Protein AF-A0A529XS00-F1 (afdb_monomer)

Structure (mmCIF, N/CA/C/O backbone):
data_AF-A0A529XS00-F1
#
_entry.id   AF-A0A529XS00-F1
#
loop_
_atom_site.group_PDB
_atom_site.id
_atom_site.type_symbol
_atom_site.label_atom_id
_atom_site.label_alt_id
_atom_site.label_comp_id
_atom_site.label_asym_id
_atom_site.label_entity_id
_atom_site.label_seq_id
_atom_site.pdbx_PDB_ins_code
_atom_site.Cartn_x
_atom_site.Cartn_y
_atom_site.Cartn_z
_atom_site.occupancy
_atom_site.B_iso_or_equiv
_atom_site.auth_seq_id
_atom_site.auth_comp_id
_atom_site.auth_asym_id
_atom_site.auth_atom_id
_atom_site.pdbx_PDB_model_num
ATOM 1 N N . MET A 1 1 ? 10.851 -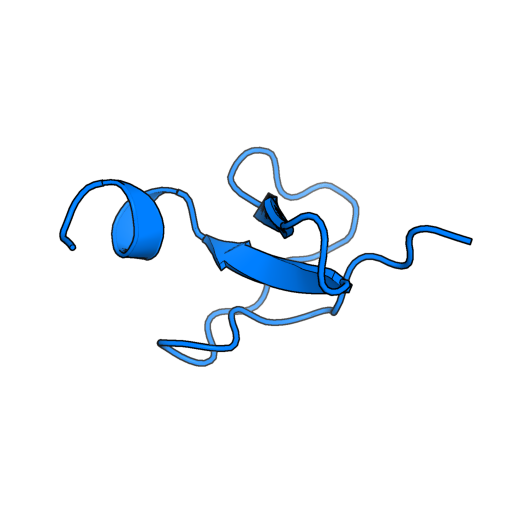5.145 12.792 1.00 63.25 1 MET A N 1
ATOM 2 C CA . MET A 1 1 ? 9.614 -4.492 13.269 1.00 63.25 1 MET A CA 1
ATOM 3 C C . MET A 1 1 ? 9.000 -3.934 12.011 1.00 63.25 1 MET A C 1
ATOM 5 O O . MET A 1 1 ? 9.666 -3.121 11.399 1.00 63.25 1 MET A O 1
ATOM 9 N N . LEU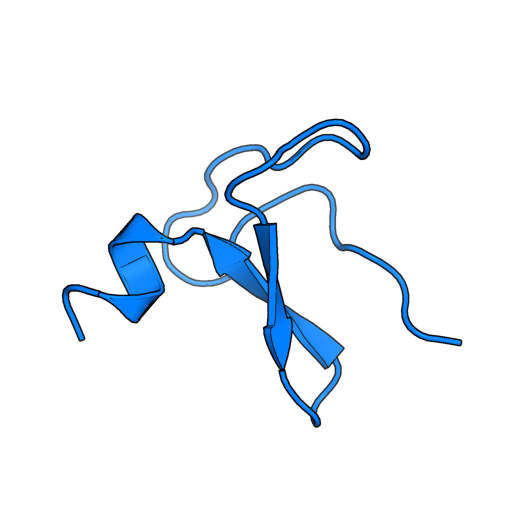 A 1 2 ? 7.845 -4.444 11.573 1.00 64.94 2 LEU A N 1
ATOM 10 C CA . LEU A 1 2 ? 7.211 -3.951 10.349 1.00 64.94 2 LEU A CA 1
ATOM 11 C C . LEU A 1 2 ? 6.774 -2.507 10.602 1.00 64.94 2 LEU A C 1
ATOM 13 O O . LEU A 1 2 ? 5.849 -2.273 11.378 1.00 64.94 2 LEU A O 1
ATOM 17 N N . GLU A 1 3 ? 7.503 -1.559 10.024 1.00 77.88 3 GLU A N 1
ATOM 18 C CA . GLU A 1 3 ? 7.223 -0.133 10.142 1.00 77.88 3 GLU A CA 1
ATOM 19 C C . GLU A 1 3 ? 6.525 0.328 8.866 1.00 77.88 3 GLU A C 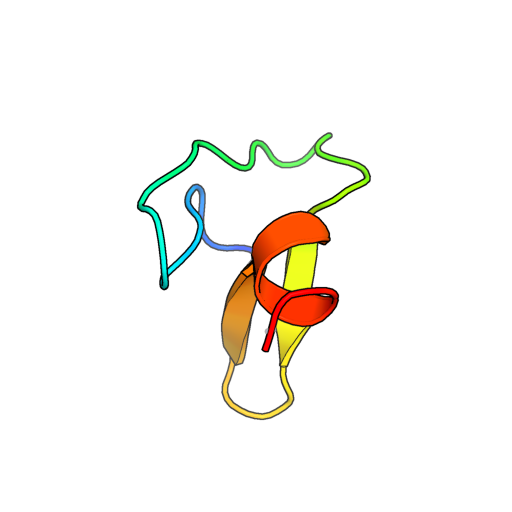1
ATOM 21 O O . GLU A 1 3 ? 7.030 0.132 7.760 1.00 77.88 3 GLU A O 1
ATOM 26 N N . LEU A 1 4 ? 5.336 0.904 9.025 1.00 82.69 4 LEU A N 1
ATOM 27 C CA . LEU A 1 4 ? 4.614 1.495 7.913 1.00 82.69 4 LEU A CA 1
ATOM 28 C C . LEU A 1 4 ? 5.296 2.809 7.525 1.00 82.69 4 LEU A C 1
ATOM 30 O O . LEU A 1 4 ? 5.411 3.710 8.360 1.00 82.69 4 LEU A O 1
ATOM 34 N N . ARG A 1 5 ? 5.735 2.931 6.267 1.00 87.25 5 ARG A N 1
ATOM 35 C CA . ARG A 1 5 ? 6.245 4.207 5.755 1.00 87.25 5 ARG A CA 1
ATOM 36 C C . ARG A 1 5 ? 5.078 5.174 5.545 1.00 87.25 5 ARG A C 1
ATOM 38 O O . ARG A 1 5 ? 4.000 4.739 5.14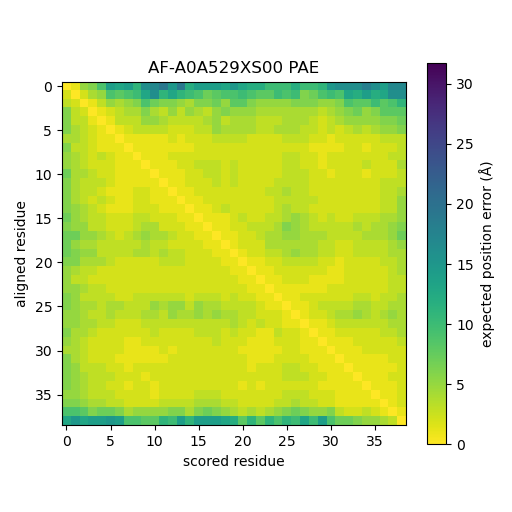9 1.00 87.25 5 ARG A O 1
ATOM 45 N N . PRO A 1 6 ? 5.286 6.480 5.776 1.00 90.56 6 PRO A N 1
ATOM 46 C CA . PRO A 1 6 ? 4.225 7.477 5.666 1.00 90.56 6 PRO A CA 1
ATOM 47 C C . PRO A 1 6 ? 3.798 7.755 4.218 1.00 90.56 6 PRO A C 1
ATOM 49 O O . PRO A 1 6 ? 2.933 8.594 4.004 1.00 90.56 6 PRO A O 1
ATOM 52 N N . ASN A 1 7 ? 4.404 7.101 3.227 1.00 94.38 7 ASN A N 1
ATOM 53 C CA . ASN A 1 7 ? 4.158 7.313 1.810 1.00 94.38 7 ASN A CA 1
ATOM 54 C C . ASN A 1 7 ? 4.275 6.010 0.999 1.00 94.38 7 ASN A C 1
ATOM 56 O O . ASN A 1 7 ? 4.895 5.030 1.416 1.00 94.38 7 ASN A O 1
ATOM 60 N N . CYS A 1 8 ? 3.650 6.006 -0.178 1.00 95.19 8 CYS A N 1
ATOM 61 C CA . CYS A 1 8 ? 3.777 4.948 -1.175 1.00 95.19 8 CYS A CA 1
ATOM 62 C C . CYS A 1 8 ? 5.107 5.082 -1.928 1.00 95.19 8 CYS A C 1
ATOM 64 O O . CYS A 1 8 ? 5.330 6.082 -2.601 1.00 95.19 8 CYS A O 1
ATOM 66 N N . GLU A 1 9 ? 5.934 4.040 -1.937 1.00 94.75 9 GLU A N 1
ATOM 67 C CA . GLU A 1 9 ? 7.240 4.038 -2.622 1.00 94.75 9 GLU A CA 1
ATOM 68 C C . GLU A 1 9 ? 7.135 4.091 -4.164 1.00 94.75 9 GLU A C 1
ATOM 70 O O . GLU A 1 9 ? 8.136 4.280 -4.850 1.00 94.75 9 GLU A O 1
ATOM 75 N N . CYS A 1 10 ? 5.937 3.905 -4.739 1.00 94.31 10 CYS A N 1
ATOM 76 C CA . CYS A 1 10 ? 5.712 3.955 -6.190 1.00 94.31 10 CYS A CA 1
ATOM 77 C C . CYS A 1 10 ? 5.235 5.333 -6.679 1.00 94.31 10 CYS A C 1
ATOM 79 O O . CYS A 1 10 ? 5.722 5.826 -7.696 1.00 94.31 10 CYS A O 1
ATOM 81 N N . CYS A 1 11 ? 4.288 5.954 -5.972 1.00 95.00 11 CYS A N 1
ATOM 82 C CA . CYS A 1 11 ? 3.637 7.195 -6.405 1.00 95.00 11 CYS A CA 1
ATOM 83 C C . CYS A 1 11 ? 3.769 8.360 -5.414 1.00 95.00 11 CYS A C 1
ATOM 85 O O . CYS A 1 11 ? 3.194 9.417 -5.655 1.00 95.00 11 CYS A O 1
ATOM 87 N N . ASP A 1 12 ? 4.490 8.167 -4.307 1.00 94.94 12 ASP A N 1
ATOM 88 C CA . ASP A 1 12 ? 4.710 9.144 -3.230 1.00 94.94 12 ASP A CA 1
ATOM 89 C C . ASP A 1 12 ? 3.424 9.656 -2.546 1.00 94.94 12 ASP A C 1
ATOM 91 O O . ASP A 1 12 ? 3.424 10.661 -1.846 1.00 94.94 12 ASP A O 1
ATOM 95 N N . LYS A 1 13 ? 2.299 8.947 -2.714 1.00 94.00 13 LYS A N 1
ATOM 96 C CA . LYS A 1 13 ? 1.040 9.244 -2.015 1.00 94.00 13 LYS A CA 1
ATOM 97 C C . LYS A 1 13 ? 1.217 9.084 -0.503 1.00 94.00 13 LYS A C 1
ATOM 99 O O . LYS A 1 13 ? 1.674 8.028 -0.074 1.00 94.00 13 LYS A O 1
ATOM 104 N N . ASP A 1 14 ? 0.756 10.055 0.284 1.00 95.62 14 ASP A N 1
ATOM 105 C CA . ASP A 1 14 ? 0.678 9.947 1.745 1.00 95.62 14 ASP A CA 1
ATOM 106 C C . ASP A 1 14 ? -0.173 8.744 2.195 1.00 95.62 14 ASP A C 1
ATOM 108 O O . ASP A 1 14 ? -1.332 8.577 1.798 1.00 95.62 14 ASP A O 1
ATOM 112 N N . LEU A 1 15 ? 0.410 7.928 3.070 1.00 93.94 15 LEU A N 1
ATOM 113 C CA . LEU A 1 15 ? -0.175 6.758 3.718 1.00 93.94 15 LEU A CA 1
ATOM 114 C C . LEU A 1 15 ? -0.028 6.914 5.241 1.00 93.94 15 LEU A C 1
ATOM 116 O O . LEU A 1 15 ? 0.909 6.377 5.839 1.00 93.94 15 LEU A O 1
ATOM 120 N N . PRO A 1 16 ? -0.922 7.682 5.894 1.00 91.81 16 PRO A N 1
ATOM 121 C CA . PRO A 1 16 ? -0.906 7.818 7.347 1.00 91.81 16 PRO A CA 1
ATOM 122 C C . PRO A 1 16 ? -1.145 6.463 8.048 1.00 91.81 16 PRO A C 1
ATOM 124 O O . PRO A 1 16 ? -1.660 5.534 7.434 1.00 91.81 16 PRO A O 1
ATOM 127 N N . PRO A 1 17 ? -0.863 6.334 9.358 1.00 88.06 17 PRO A N 1
ATOM 128 C CA . PRO A 1 17 ? -1.074 5.088 10.113 1.00 88.06 17 PRO A CA 1
ATOM 129 C C . PRO A 1 17 ? -2.511 4.543 10.099 1.00 88.06 17 PRO A C 1
ATOM 131 O O . PRO A 1 17 ? -2.733 3.365 10.362 1.00 88.06 17 PRO A O 1
ATOM 134 N N . GLU A 1 18 ? -3.487 5.405 9.821 1.00 90.62 18 GLU A N 1
ATOM 135 C CA . GLU A 1 18 ? -4.908 5.073 9.674 1.00 90.62 18 GLU A CA 1
ATOM 136 C C . GLU A 1 18 ? -5.323 4.747 8.228 1.00 90.62 18 GLU A C 1
ATOM 138 O O . GLU A 1 18 ? -6.489 4.438 7.975 1.00 90.62 18 GLU A O 1
ATOM 143 N N . ALA A 1 19 ? -4.389 4.815 7.273 1.00 91.56 19 ALA A N 1
ATOM 144 C CA . ALA A 1 19 ? -4.632 4.478 5.880 1.00 91.56 19 ALA A CA 1
ATOM 145 C C . ALA A 1 19 ? -5.017 3.001 5.754 1.00 91.56 19 ALA A C 1
ATOM 147 O O . ALA A 1 19 ? -4.253 2.095 6.078 1.00 91.56 19 ALA A O 1
ATOM 148 N N . THR A 1 20 ? -6.227 2.763 5.255 1.00 93.12 20 THR A N 1
ATOM 149 C CA . THR A 1 20 ? -6.752 1.406 5.034 1.00 93.12 20 THR A CA 1
ATOM 150 C C . THR A 1 20 ? -6.267 0.792 3.722 1.00 93.12 20 THR A C 1
ATOM 152 O O . THR A 1 20 ? -6.434 -0.406 3.506 1.00 93.12 20 THR A O 1
ATOM 155 N N . ASP A 1 21 ? -5.648 1.600 2.861 1.00 94.62 21 ASP A N 1
ATOM 156 C CA . ASP A 1 21 ? -5.096 1.219 1.564 1.00 94.62 21 ASP A CA 1
ATOM 157 C C . ASP A 1 21 ? -3.568 1.060 1.585 1.00 94.62 21 ASP A C 1
ATOM 159 O O . ASP A 1 21 ? -2.966 0.902 0.526 1.00 94.62 21 ASP A O 1
ATOM 163 N N . ALA A 1 22 ? -2.935 1.095 2.759 1.00 94.38 22 ALA A N 1
ATOM 164 C CA . ALA A 1 22 ? -1.500 0.907 2.901 1.00 94.38 22 ALA A CA 1
ATOM 165 C C . ALA A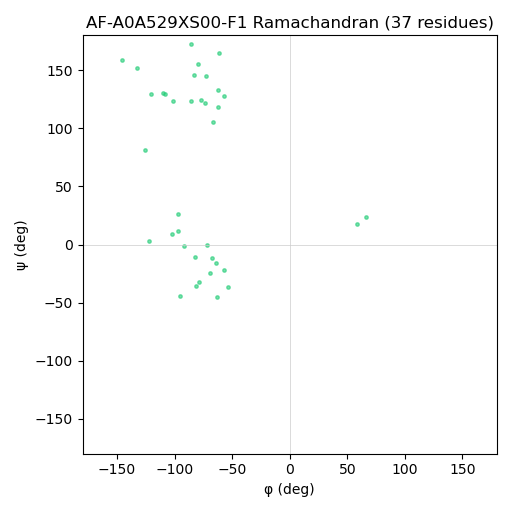 1 22 ? -1.125 -0.582 3.001 1.00 94.38 22 ALA A C 1
ATOM 167 O O . ALA A 1 22 ? -1.588 -1.305 3.884 1.00 94.38 22 ALA A O 1
ATOM 168 N N . LEU A 1 23 ? -0.252 -1.038 2.105 1.00 93.25 23 LEU A N 1
ATOM 169 C CA . LEU A 1 23 ? 0.196 -2.425 1.995 1.00 93.25 23 LEU A CA 1
ATOM 170 C C . LEU A 1 23 ? 1.716 -2.491 2.174 1.00 93.25 23 LEU A C 1
ATOM 172 O O . LEU A 1 23 ? 2.450 -1.767 1.505 1.00 93.25 23 LEU A O 1
ATOM 176 N N . ILE A 1 24 ? 2.196 -3.375 3.056 1.00 93.19 24 ILE A N 1
ATOM 177 C CA . ILE A 1 24 ? 3.6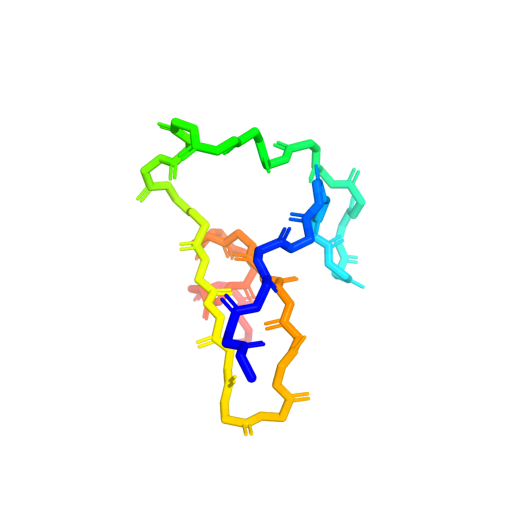32 -3.583 3.309 1.00 93.19 24 ILE A CA 1
ATOM 178 C C . ILE A 1 24 ? 4.063 -4.938 2.736 1.00 93.19 24 ILE A C 1
ATOM 180 O O . ILE A 1 24 ? 3.437 -5.961 3.023 1.00 93.19 24 ILE A O 1
ATOM 184 N N . CYS A 1 25 ? 5.134 -4.969 1.939 1.00 89.81 25 CYS A N 1
ATOM 185 C CA . CYS A 1 25 ? 5.682 -6.215 1.388 1.00 89.81 25 CYS A CA 1
ATOM 186 C C . CYS A 1 25 ? 6.678 -6.901 2.352 1.00 89.81 25 CYS A C 1
ATOM 188 O O . CYS A 1 25 ? 7.101 -6.332 3.357 1.00 89.81 25 CYS A O 1
ATOM 190 N N . THR A 1 26 ? 7.126 -8.121 2.031 1.00 89.25 26 THR A N 1
ATOM 191 C CA . THR A 1 26 ? 8.115 -8.874 2.839 1.00 89.25 26 THR A CA 1
ATOM 192 C C . THR A 1 26 ? 9.495 -8.220 2.922 1.00 89.25 26 THR A C 1
ATOM 194 O O . THR A 1 26 ? 10.299 -8.605 3.765 1.00 89.25 26 THR A O 1
ATOM 197 N N . PHE A 1 27 ? 9.774 -7.263 2.038 1.00 90.50 27 PHE A N 1
ATOM 198 C CA . PHE A 1 27 ? 11.001 -6.466 2.014 1.00 90.50 27 PHE A CA 1
ATOM 199 C C . PHE A 1 27 ? 10.831 -5.106 2.702 1.00 90.50 27 PHE A C 1
ATOM 201 O O . PHE A 1 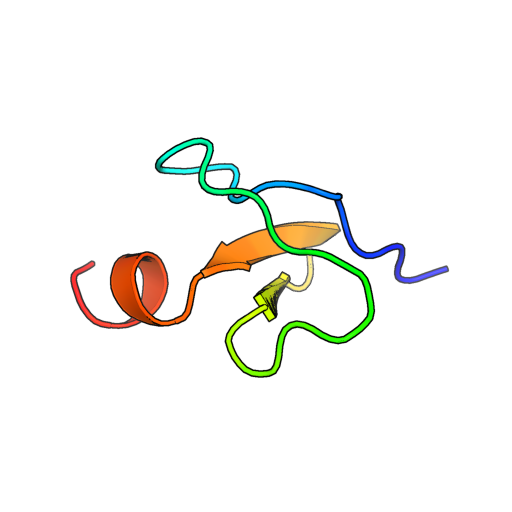27 ? 11.695 -4.248 2.564 1.00 90.50 27 PHE A O 1
ATOM 208 N N . GLU A 1 28 ? 9.726 -4.906 3.428 1.00 90.88 28 GLU A N 1
ATOM 209 C CA . GLU A 1 28 ? 9.450 -3.688 4.199 1.00 90.88 28 GLU A CA 1
ATOM 210 C C . GLU A 1 28 ? 9.254 -2.424 3.331 1.00 90.88 28 GLU A C 1
ATOM 212 O O . GLU A 1 28 ? 9.405 -1.300 3.807 1.00 90.88 28 GLU A O 1
ATOM 217 N N . CYS A 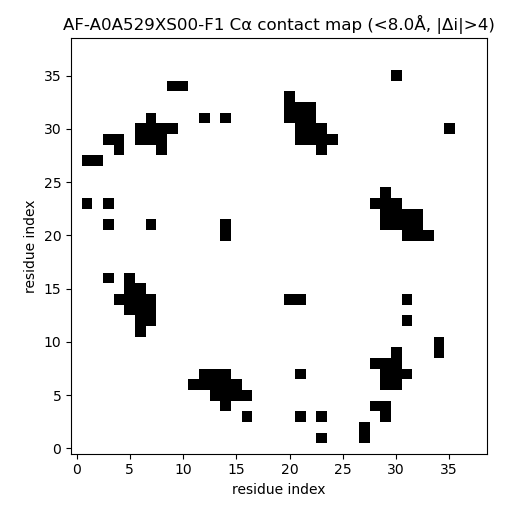1 29 ? 8.862 -2.585 2.061 1.00 91.94 29 CYS A N 1
ATOM 218 C CA . CYS A 1 29 ? 8.378 -1.486 1.219 1.00 91.94 29 CYS A CA 1
ATOM 219 C C . CYS A 1 29 ? 6.890 -1.233 1.480 1.00 91.94 29 CYS A C 1
ATOM 221 O O . CYS A 1 29 ? 6.137 -2.185 1.694 1.00 91.94 29 CYS A O 1
ATOM 223 N N . THR A 1 30 ? 6.460 0.028 1.407 1.00 93.81 30 THR A N 1
ATOM 224 C CA . THR A 1 30 ? 5.054 0.425 1.566 1.00 93.81 30 THR A CA 1
ATOM 225 C C . THR A 1 30 ? 4.483 0.896 0.232 1.00 93.81 30 THR A C 1
ATOM 227 O O . THR A 1 30 ? 5.076 1.741 -0.436 1.00 93.81 30 THR A O 1
ATOM 230 N N . PHE A 1 31 ? 3.323 0.372 -0.149 1.00 95.25 31 PHE A N 1
ATOM 231 C CA . PHE A 1 31 ? 2.614 0.732 -1.374 1.00 95.25 31 PHE A CA 1
ATOM 232 C C . PHE A 1 31 ? 1.140 1.001 -1.082 1.00 95.25 31 PHE A C 1
ATOM 234 O O . PHE A 1 31 ? 0.573 0.431 -0.151 1.00 95.25 31 PHE A O 1
ATOM 241 N N . CYS A 1 32 ? 0.503 1.852 -1.883 1.00 95.81 32 CYS A N 1
ATOM 242 C CA . CYS A 1 32 ? -0.947 1.995 -1.837 1.00 95.81 32 CYS A CA 1
ATOM 243 C C . CYS A 1 32 ? -1.625 0.858 -2.617 1.00 95.81 32 CYS A C 1
ATOM 245 O O . CYS A 1 32 ? -1.041 0.301 -3.550 1.00 95.81 32 CYS A O 1
ATOM 247 N N . ALA A 1 33 ? -2.873 0.544 -2.266 1.00 95.56 33 ALA A N 1
ATOM 248 C CA . ALA A 1 33 ? -3.665 -0.483 -2.941 1.00 95.56 33 ALA A CA 1
ATOM 249 C C . ALA A 1 33 ? -3.750 -0.260 -4.459 1.00 95.56 33 ALA A C 1
ATOM 251 O O . ALA A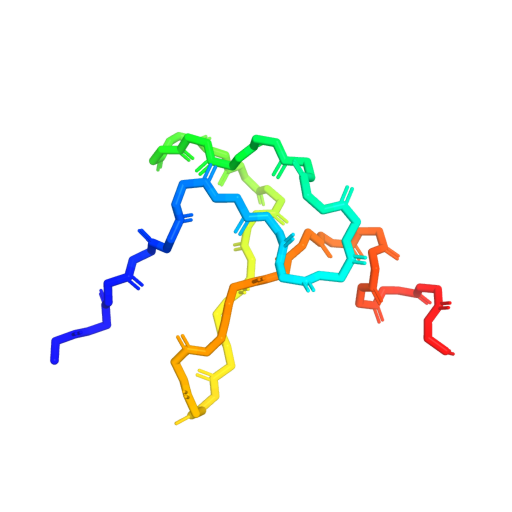 1 33 ? -3.665 -1.216 -5.216 1.00 95.56 33 ALA A O 1
ATOM 252 N N . ASP A 1 34 ? -3.830 0.997 -4.899 1.00 95.50 34 ASP A N 1
ATOM 253 C CA . ASP A 1 34 ? -3.882 1.358 -6.318 1.00 95.50 34 ASP A CA 1
ATOM 254 C C . ASP A 1 34 ? -2.603 0.961 -7.078 1.00 95.50 34 ASP A C 1
ATOM 256 O O . ASP A 1 34 ? -2.685 0.343 -8.134 1.00 95.50 34 ASP A O 1
ATOM 260 N N . CYS A 1 35 ? -1.417 1.225 -6.519 1.00 95.44 35 CYS A N 1
ATOM 261 C CA . CYS A 1 35 ? -0.149 0.822 -7.137 1.00 95.44 35 CYS A CA 1
ATOM 262 C C . CYS A 1 35 ? 0.065 -0.697 -7.127 1.00 95.44 35 CYS A C 1
ATOM 264 O O . CYS A 1 35 ? 0.823 -1.206 -7.947 1.00 95.44 35 CYS A O 1
ATOM 266 N N . VAL A 1 36 ? -0.564 -1.414 -6.191 1.00 94.25 36 VAL A N 1
ATOM 267 C CA . VAL A 1 36 ? -0.509 -2.881 -6.139 1.00 94.25 36 VAL A CA 1
ATOM 268 C C . VAL A 1 36 ? -1.501 -3.514 -7.118 1.00 94.25 36 VAL A C 1
ATOM 270 O O . VAL A 1 36 ? -1.185 -4.547 -7.700 1.00 94.25 36 VAL A O 1
ATOM 273 N N . ASP A 1 37 ? -2.675 -2.910 -7.315 1.00 94.94 37 ASP A N 1
ATOM 274 C CA . ASP A 1 37 ? -3.716 -3.414 -8.221 1.00 94.94 37 ASP A CA 1
ATOM 275 C C . ASP A 1 37 ? -3.423 -3.090 -9.699 1.00 94.94 37 ASP A C 1
ATOM 277 O O . ASP A 1 37 ? -3.718 -3.897 -10.576 1.00 94.94 37 ASP A O 1
ATOM 281 N N . ASN A 1 38 ? -2.777 -1.949 -9.980 1.00 89.81 38 ASN A N 1
ATOM 282 C CA . ASN A 1 38 ? -2.453 -1.479 -11.336 1.00 89.81 38 ASN A CA 1
ATOM 283 C C . ASN A 1 38 ? -1.017 -1.813 -11.798 1.00 89.81 38 ASN A C 1
ATOM 285 O O . ASN A 1 38 ? -0.448 -1.077 -12.610 1.00 89.81 38 ASN A O 1
ATOM 289 N N . VAL A 1 39 ? -0.415 -2.881 -11.262 1.00 71.50 39 VAL A N 1
ATOM 290 C CA . VAL A 1 39 ? 0.934 -3.343 -11.649 1.00 71.50 39 VAL A CA 1
ATOM 291 C C . VAL A 1 39 ? 0.964 -4.055 -13.003 1.00 71.50 39 VAL A C 1
ATOM 293 O O . VAL A 1 39 ? 0.035 -4.839 -13.301 1.00 71.50 39 VAL A O 1
#

Nearest PDB structures (foldseek):
  5fey-assembly1_A  TM=7.004E-01  e=1.027E+00  Homo sapiens
  5fey-assembly1_B  TM=7.079E-01  e=1.701E+00  Homo sapiens
  2ct2-assembly1_A  TM=6.919E-01  e=1.472E+00  Homo sapiens
  4txa-assembly1_A  TM=7.666E-01  e=5.014E+00  Mus musculus
  1x4u-assembly1_A  TM=5.302E-01  e=6.225E+00  Homo sapiens

Foldseek 3Di:
DLDFDQAAPPPRHGQPPPRPQWDADPVSHIHGVCVVVVD

Secondary structure (DSSP, 8-state):
--PPPSB-TTT--B--TT-TTEEE-TTS-EEEHHHHHT-

Radius of gyration: 9.0 Å; Cα contacts (8 Å, |Δi|>4): 54; chains: 1; bounding box: 18×19×25 Å

pLDDT: mean 90.35, std 7.82, range [63.25, 95.81]

Mean predicted aligned error: 3.28 Å

Solvent-accessible surface area (backbone atoms only — not comparable to full-atom values): 2528 Å² total; per-residue (Å²): 127,96,65,83,48,61,33,15,79,85,78,66,48,79,28,56,97,81,43,88,47,60,44,73,50,100,83,66,48,28,33,38,51,66,67,66,71,73,106

Sequence (39 aa):
MLELRPNCECCDKDLPPEATDALICTFECTFCADCVDNV